Protein AF-A0A529VUJ8-F1 (afdb_monomer)

Nearest PDB structures (foldseek):
  2jku-assembly1_A-2  TM=8.960E-01  e=8.581E-01  Homo sapiens
  2k7v-assembly1_B  TM=7.769E-01  e=1.818E+00  Escherichia coli K-12

Structure (mmCIF, N/CA/C/O backbone):
data_AF-A0A529VUJ8-F1
#
_entry.id   AF-A0A529VUJ8-F1
#
loop_
_atom_site.group_PDB
_atom_site.id
_atom_site.type_symbol
_atom_site.label_atom_id
_atom_site.label_alt_id
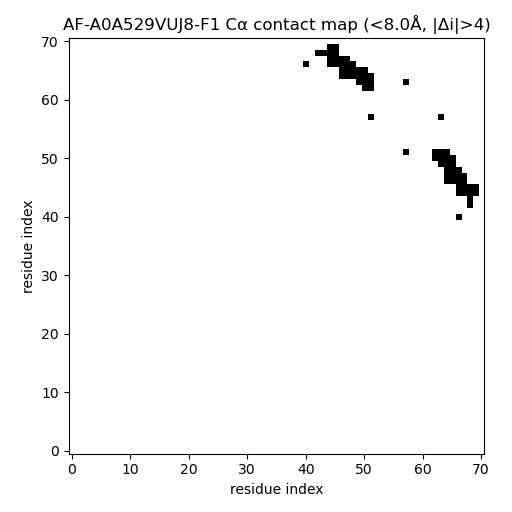_atom_site.label_comp_id
_atom_site.label_asym_id
_atom_site.label_entity_id
_atom_site.label_seq_id
_atom_site.pdbx_PDB_ins_code
_atom_site.Cartn_x
_atom_site.Cartn_y
_atom_site.Cartn_z
_atom_site.occupancy
_atom_site.B_iso_or_equiv
_atom_site.auth_seq_id
_atom_site.auth_comp_id
_atom_site.auth_asym_id
_atom_site.auth_atom_id
_atom_site.pdbx_PDB_model_num
ATOM 1 N N . THR A 1 1 ? -24.824 -1.377 45.166 1.00 66.62 1 THR A N 1
ATOM 2 C CA . THR A 1 1 ? -23.460 -1.165 44.619 1.00 66.62 1 THR A CA 1
ATOM 3 C C . THR A 1 1 ? -23.351 -1.421 43.107 1.00 66.62 1 THR A C 1
ATOM 5 O O . THR A 1 1 ? -22.261 -1.357 42.559 1.00 66.62 1 THR A O 1
ATOM 8 N N . THR A 1 2 ? -24.460 -1.618 42.382 1.00 76.25 2 THR A N 1
ATOM 9 C CA . THR A 1 2 ? -24.475 -2.119 40.990 1.00 76.25 2 THR A CA 1
ATOM 10 C C . THR A 1 2 ? -24.129 -1.084 39.906 1.00 76.25 2 THR A C 1
ATOM 12 O O . THR A 1 2 ? -23.538 -1.440 38.893 1.00 76.25 2 THR A O 1
ATOM 15 N N . ARG A 1 3 ? -24.445 0.205 40.114 1.00 77.31 3 ARG A N 1
ATOM 16 C CA . ARG A 1 3 ? -24.235 1.262 39.101 1.00 77.31 3 ARG A CA 1
ATOM 17 C C . ARG A 1 3 ? -22.750 1.588 38.873 1.00 77.31 3 ARG A C 1
ATOM 19 O O . ARG A 1 3 ? -22.322 1.683 37.734 1.00 77.31 3 ARG A O 1
ATOM 26 N N . ALA A 1 4 ? -21.955 1.648 39.943 1.00 80.12 4 ALA A N 1
ATOM 27 C CA . ALA A 1 4 ? -20.515 1.914 39.853 1.00 80.12 4 ALA A CA 1
ATOM 28 C C . ALA A 1 4 ? -19.750 0.809 39.099 1.00 80.12 4 ALA A C 1
ATOM 30 O O . ALA A 1 4 ? -18.864 1.110 38.303 1.00 80.12 4 ALA A O 1
ATOM 31 N N . ASN A 1 5 ? -20.126 -0.461 39.297 1.00 83.56 5 ASN A N 1
ATOM 32 C CA . ASN A 1 5 ? -19.545 -1.573 38.539 1.00 83.56 5 ASN A CA 1
ATOM 33 C C . ASN A 1 5 ? -19.927 -1.508 37.057 1.00 83.56 5 ASN A C 1
ATOM 35 O O . ASN A 1 5 ? -19.069 -1.705 36.205 1.00 83.56 5 ASN A O 1
ATOM 39 N N . HIS A 1 6 ? -21.183 -1.182 36.746 1.00 84.38 6 HIS A N 1
ATOM 40 C CA . HIS A 1 6 ? -21.641 -1.041 35.365 1.00 84.38 6 HIS A CA 1
ATOM 41 C C . HIS A 1 6 ? -20.876 0.060 34.611 1.00 84.38 6 HIS A C 1
ATOM 43 O O . HIS A 1 6 ? -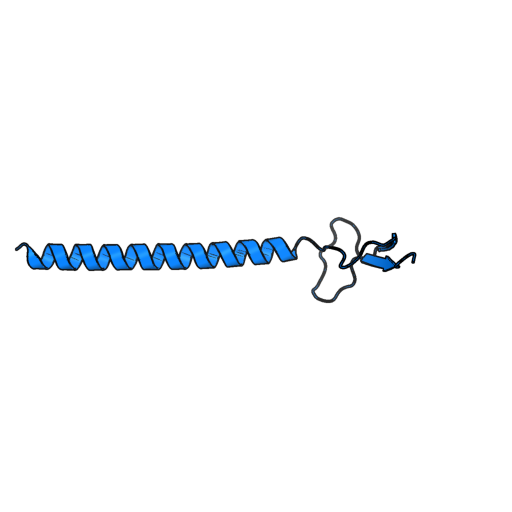20.378 -0.178 33.511 1.00 84.38 6 HIS A O 1
ATOM 49 N N . ASP A 1 7 ? -20.708 1.233 35.226 1.00 85.31 7 ASP A N 1
ATOM 50 C CA . ASP A 1 7 ? -19.971 2.350 34.623 1.00 85.31 7 ASP A CA 1
ATOM 51 C C . ASP A 1 7 ? -18.484 2.014 34.427 1.00 85.31 7 ASP A C 1
ATOM 53 O O . ASP A 1 7 ? -17.898 2.356 33.396 1.00 85.31 7 ASP A O 1
ATOM 57 N N . ALA A 1 8 ? -17.877 1.283 35.370 1.00 85.69 8 ALA A N 1
ATOM 58 C CA . ALA A 1 8 ? -16.504 0.799 35.248 1.00 85.69 8 ALA A CA 1
ATOM 59 C C . ALA A 1 8 ? -16.343 -0.191 34.080 1.00 85.69 8 ALA A C 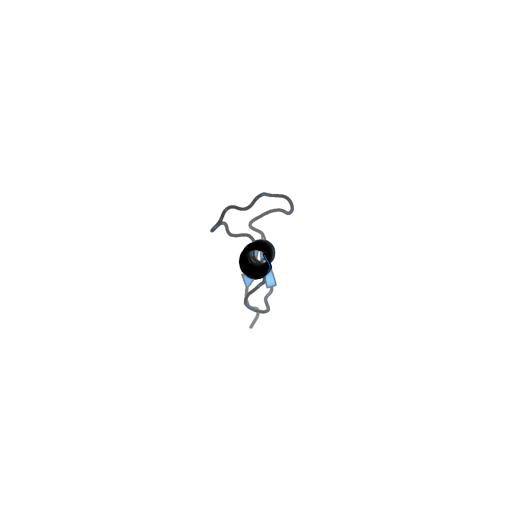1
ATOM 61 O O . ALA A 1 8 ? -15.414 -0.053 33.279 1.00 85.69 8 ALA A O 1
ATOM 62 N N . THR A 1 9 ? -17.268 -1.144 33.923 1.00 88.19 9 THR A N 1
ATOM 63 C CA . THR A 1 9 ? -17.262 -2.097 32.803 1.00 88.19 9 THR A CA 1
ATOM 64 C C . THR A 1 9 ? -17.430 -1.388 31.459 1.00 88.19 9 THR A C 1
ATOM 66 O O . THR A 1 9 ? -16.692 -1.680 30.520 1.00 88.19 9 THR A O 1
ATOM 69 N N . LEU A 1 10 ? -18.329 -0.405 31.368 1.00 90.75 10 LEU A N 1
ATOM 70 C CA . LEU A 1 10 ? -18.536 0.401 30.158 1.00 90.75 10 LEU A CA 1
ATOM 71 C C . LEU A 1 10 ? -17.289 1.199 29.772 1.00 90.75 10 LEU A C 1
ATOM 73 O O . LEU A 1 10 ? -16.932 1.285 28.595 1.00 90.75 10 LEU A O 1
ATOM 77 N N . LYS A 1 11 ? -16.598 1.769 30.761 1.00 90.44 11 LYS A N 1
ATOM 78 C CA . LYS A 1 11 ? -15.352 2.505 30.537 1.00 90.44 11 LYS A CA 1
ATOM 79 C C . LYS A 1 11 ? -14.235 1.581 30.046 1.00 90.44 11 LYS A C 1
ATOM 81 O O . LYS A 1 11 ? -13.483 1.959 29.145 1.00 90.44 11 LYS A O 1
ATOM 86 N N . ASN A 1 12 ? -14.159 0.368 30.593 1.00 91.50 12 ASN A N 1
ATOM 87 C CA . ASN A 1 12 ? -13.207 -0.655 30.166 1.00 91.50 12 ASN A CA 1
ATOM 88 C C . ASN A 1 12 ? -13.496 -1.142 28.745 1.00 91.50 12 ASN A C 1
ATOM 90 O O . ASN A 1 12 ? -12.563 -1.241 27.952 1.00 91.50 12 ASN A O 1
ATOM 94 N N . LEU A 1 13 ? -14.768 -1.366 28.401 1.00 92.56 13 LEU A N 1
ATOM 95 C CA . LEU A 1 13 ? -15.182 -1.742 27.050 1.00 92.56 13 LEU A CA 1
ATOM 96 C C . LEU A 1 13 ? -14.775 -0.672 26.034 1.00 92.56 13 LEU A C 1
ATOM 98 O O . LEU A 1 13 ? -14.034 -0.969 25.104 1.00 92.56 13 LEU A O 1
ATOM 102 N N . ARG A 1 14 ? -15.146 0.592 26.272 1.00 92.56 14 ARG A N 1
ATOM 103 C CA . ARG A 1 14 ? -14.759 1.714 25.398 1.00 92.56 14 ARG A CA 1
ATOM 104 C C . ARG A 1 14 ? -13.243 1.850 25.262 1.00 92.56 14 ARG A C 1
ATOM 106 O O . ARG A 1 14 ? -12.734 2.166 24.191 1.00 92.56 14 ARG A O 1
ATOM 113 N N . SER A 1 15 ? -12.508 1.604 26.345 1.00 92.69 15 SER A N 1
ATOM 114 C CA . SER A 1 15 ? -11.043 1.636 26.328 1.00 92.69 15 SER A CA 1
ATOM 115 C C . SER A 1 15 ? -10.455 0.485 25.508 1.00 92.69 15 SER A C 1
ATOM 117 O O . SER A 1 15 ? -9.477 0.683 24.790 1.00 92.69 15 SER A O 1
ATOM 119 N N . ALA A 1 16 ? -11.040 -0.712 25.592 1.00 92.44 16 ALA A N 1
ATOM 120 C CA . ALA A 1 16 ? -10.647 -1.862 24.784 1.00 92.44 16 ALA A CA 1
ATOM 121 C C . ALA A 1 16 ? -10.970 -1.644 23.297 1.00 92.44 16 ALA A C 1
ATOM 123 O O . ALA A 1 16 ? -10.116 -1.891 22.450 1.00 92.44 16 ALA A O 1
ATOM 124 N N . GLU A 1 17 ? -12.145 -1.097 22.980 1.00 94.69 17 GLU A N 1
ATOM 125 C CA . GLU A 1 17 ? -12.545 -0.721 21.618 1.00 94.69 17 GLU A CA 1
ATOM 126 C C . GLU A 1 17 ? -11.607 0.333 21.023 1.00 94.69 17 GLU A C 1
ATOM 128 O O . GLU A 1 17 ? -11.161 0.201 19.883 1.00 94.69 17 GLU A O 1
ATOM 133 N N . ALA A 1 18 ? -11.242 1.356 21.801 1.00 94.62 18 ALA A N 1
ATOM 134 C CA . ALA A 1 18 ? -10.284 2.369 21.369 1.00 94.62 18 ALA A CA 1
ATOM 135 C C . ALA A 1 18 ? -8.898 1.766 21.083 1.00 94.62 18 ALA A C 1
ATOM 137 O O . ALA A 1 18 ? -8.276 2.101 20.073 1.00 94.62 18 ALA A O 1
ATOM 138 N N . LYS A 1 19 ? -8.428 0.840 21.931 1.00 93.56 19 LYS A N 1
ATOM 139 C CA . LYS A 1 19 ? -7.169 0.111 21.707 1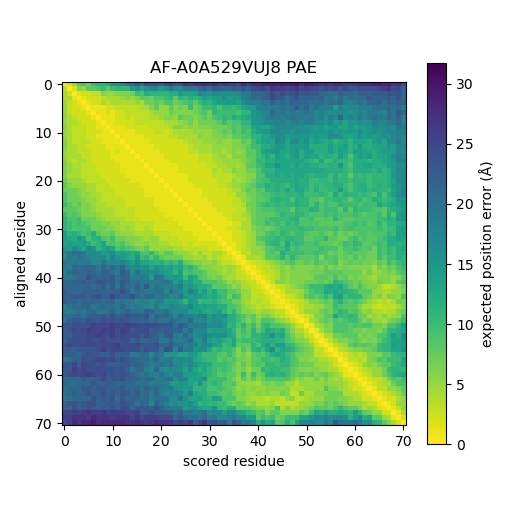.00 93.56 19 LYS A CA 1
ATOM 140 C C . LYS A 1 19 ? -7.229 -0.753 20.450 1.00 93.56 19 LYS A C 1
ATOM 142 O O . LYS A 1 19 ? -6.293 -0.708 19.659 1.00 93.56 19 LYS A O 1
ATOM 147 N N . LEU A 1 20 ? -8.328 -1.477 20.237 1.00 95.12 20 LEU A N 1
ATOM 148 C CA . LEU A 1 20 ? -8.544 -2.277 19.031 1.00 95.12 20 LEU A CA 1
ATOM 149 C C . LEU A 1 20 ? -8.530 -1.397 17.777 1.00 95.12 20 LEU A C 1
ATOM 151 O O . LEU A 1 20 ? -7.840 -1.707 16.810 1.00 95.12 20 LEU A O 1
ATOM 155 N N . LYS A 1 21 ? -9.239 -0.264 17.808 1.00 94.94 21 LYS A N 1
ATOM 156 C CA . LYS A 1 21 ? -9.254 0.698 16.702 1.00 94.94 21 LYS A CA 1
ATOM 157 C C . LYS A 1 21 ? -7.854 1.230 16.399 1.00 94.94 21 LYS A C 1
ATOM 159 O O . LYS A 1 21 ? -7.465 1.269 15.238 1.00 94.94 21 LYS A O 1
ATOM 164 N N . SER A 1 22 ? -7.095 1.601 17.429 1.00 93.56 22 SER A N 1
ATOM 165 C CA . SER A 1 22 ? -5.713 2.065 17.275 1.00 93.56 22 SER A CA 1
ATOM 166 C C . SER A 1 22 ? -4.811 0.985 16.664 1.00 93.56 22 SER A C 1
ATOM 168 O O . SER A 1 22 ? -4.098 1.249 15.699 1.00 93.56 22 SER A O 1
ATOM 170 N N . ALA A 1 23 ? -4.906 -0.256 17.154 1.00 92.88 23 ALA A N 1
ATOM 171 C CA . ALA A 1 23 ? -4.145 -1.385 16.623 1.00 92.88 23 ALA A CA 1
ATOM 172 C C . ALA A 1 23 ? -4.481 -1.676 15.152 1.00 92.88 23 ALA A C 1
ATOM 174 O O . ALA A 1 23 ? -3.578 -1.914 14.355 1.00 92.88 23 ALA A O 1
ATOM 175 N N . ASN A 1 24 ? -5.757 -1.588 14.767 1.00 94.06 24 ASN A N 1
ATOM 176 C CA . ASN A 1 24 ? -6.178 -1.758 13.375 1.00 94.06 24 ASN A CA 1
ATOM 177 C C . ASN A 1 24 ? -5.630 -0.656 12.458 1.00 94.06 24 ASN A C 1
ATOM 179 O O . ASN A 1 24 ? -5.234 -0.948 11.333 1.00 94.06 24 ASN A O 1
ATOM 183 N N . ILE A 1 25 ? -5.573 0.594 12.930 1.00 93.75 25 ILE A N 1
ATOM 184 C CA . ILE A 1 25 ? -4.960 1.698 12.174 1.00 93.75 25 ILE A CA 1
ATOM 185 C C . ILE A 1 25 ? -3.460 1.447 12.001 1.00 93.75 25 ILE A C 1
ATOM 187 O O . ILE A 1 25 ? -2.957 1.528 10.884 1.00 93.75 25 ILE A O 1
ATOM 191 N N . ALA A 1 26 ? -2.753 1.086 13.075 1.00 91.50 26 ALA A N 1
ATOM 192 C CA . ALA A 1 26 ? -1.330 0.762 13.003 1.00 91.50 26 ALA A CA 1
ATOM 193 C C . ALA A 1 26 ? -1.057 -0.417 12.052 1.00 91.50 26 ALA A C 1
ATOM 195 O O . ALA A 1 26 ? -0.092 -0.389 11.291 1.00 91.50 26 ALA A O 1
ATOM 196 N N . PHE A 1 27 ? -1.934 -1.424 12.048 1.00 92.12 27 PHE A N 1
ATOM 197 C CA . PHE A 1 27 ? -1.862 -2.548 11.120 1.00 92.12 27 PHE A CA 1
ATOM 198 C C . PHE A 1 27 ? -2.065 -2.115 9.663 1.00 92.12 27 PHE A C 1
ATOM 200 O O . PHE A 1 27 ? -1.290 -2.518 8.799 1.00 92.12 27 PHE A O 1
ATOM 207 N N . ALA A 1 28 ? -3.063 -1.270 9.388 1.00 90.31 28 ALA A N 1
ATOM 208 C CA . ALA A 1 28 ? -3.285 -0.723 8.052 1.00 90.31 28 ALA A CA 1
ATOM 209 C C . ALA A 1 28 ? -2.064 0.073 7.565 1.00 90.31 28 ALA A C 1
ATOM 211 O O . ALA A 1 28 ? -1.561 -0.194 6.480 1.00 90.31 28 ALA A O 1
ATOM 212 N N . MET A 1 29 ? -1.505 0.945 8.410 1.00 87.12 29 MET A N 1
ATOM 213 C CA . MET A 1 29 ? -0.295 1.707 8.080 1.00 87.12 29 MET A CA 1
ATOM 214 C C . MET A 1 29 ? 0.910 0.804 7.789 1.00 87.12 29 MET A C 1
ATOM 216 O O . MET A 1 29 ? 1.643 1.041 6.833 1.00 87.12 29 MET A O 1
ATOM 220 N N . ALA A 1 30 ? 1.125 -0.243 8.592 1.00 83.69 30 ALA A N 1
ATOM 221 C CA . ALA A 1 30 ? 2.208 -1.196 8.358 1.00 83.69 30 ALA A CA 1
ATOM 222 C C . ALA A 1 30 ? 2.019 -1.967 7.042 1.00 83.69 30 ALA A C 1
ATOM 224 O O . ALA A 1 30 ? 2.988 -2.226 6.329 1.00 83.69 30 ALA A O 1
ATOM 225 N N . LYS A 1 31 ? 0.771 -2.305 6.699 1.00 86.88 31 LYS A N 1
ATOM 226 C CA . LYS A 1 31 ? 0.433 -2.954 5.431 1.00 86.88 31 LYS A CA 1
ATOM 227 C C . LYS A 1 31 ? 0.673 -2.029 4.237 1.00 86.88 31 LYS A C 1
ATOM 229 O O . LYS A 1 31 ? 1.237 -2.480 3.244 1.00 86.88 31 LYS A O 1
ATOM 234 N N . ASP A 1 32 ? 0.308 -0.755 4.348 1.00 83.12 32 ASP A N 1
ATOM 235 C CA . ASP A 1 32 ? 0.580 0.246 3.313 1.00 83.12 32 ASP A CA 1
ATOM 236 C C . ASP A 1 32 ? 2.092 0.415 3.120 1.00 83.12 32 ASP A C 1
ATOM 238 O O . ASP A 1 32 ? 2.590 0.342 1.999 1.00 83.12 32 ASP A O 1
ATOM 242 N N . GLN A 1 33 ? 2.847 0.530 4.218 1.00 77.06 33 GLN A N 1
ATOM 243 C CA . GLN A 1 33 ? 4.306 0.619 4.178 1.00 77.06 33 GLN A CA 1
ATOM 244 C C . GLN A 1 33 ? 4.946 -0.598 3.503 1.00 77.06 33 GLN A C 1
ATOM 246 O O . GLN A 1 33 ? 5.902 -0.437 2.745 1.00 77.06 33 GLN A O 1
ATOM 251 N N . LEU A 1 34 ? 4.415 -1.799 3.752 1.00 79.25 34 LEU A N 1
ATOM 252 C CA . LEU A 1 34 ? 4.850 -3.016 3.073 1.00 79.25 34 LEU A CA 1
ATOM 253 C C . LEU A 1 34 ? 4.503 -2.973 1.581 1.00 79.25 34 LEU A C 1
ATOM 255 O O . LEU A 1 34 ? 5.345 -3.319 0.761 1.00 79.25 34 LEU A O 1
ATOM 259 N N . SER A 1 35 ? 3.315 -2.499 1.206 1.00 74.62 35 SER A N 1
ATOM 260 C CA . SER A 1 35 ? 2.934 -2.369 -0.205 1.00 74.62 35 SER A CA 1
ATOM 261 C C . SER A 1 35 ? 3.884 -1.459 -0.989 1.00 74.62 35 SER A C 1
ATOM 263 O O . SER A 1 35 ? 4.146 -1.733 -2.154 1.00 74.62 35 SER A O 1
ATOM 265 N N . TYR A 1 36 ? 4.440 -0.415 -0.363 1.00 70.19 36 TYR A N 1
ATOM 266 C CA . TYR A 1 36 ? 5.436 0.461 -0.994 1.00 70.19 36 TYR A CA 1
ATOM 267 C C . TYR A 1 36 ? 6.818 -0.190 -1.173 1.00 70.19 36 TYR A C 1
ATOM 269 O O . TYR A 1 36 ? 7.670 0.377 -1.855 1.00 70.19 36 TYR A O 1
ATOM 277 N N . THR A 1 37 ? 7.059 -1.367 -0.584 1.00 75.12 37 THR A N 1
ATOM 278 C CA . THR A 1 37 ? 8.285 -2.149 -0.836 1.00 75.12 37 THR A CA 1
ATOM 279 C C . THR A 1 37 ? 8.217 -2.941 -2.142 1.00 75.12 37 THR A C 1
ATOM 281 O O . THR A 1 37 ? 9.252 -3.338 -2.673 1.00 75.12 37 THR A O 1
ATOM 284 N N . GLU A 1 38 ? 7.015 -3.127 -2.694 1.00 74.75 38 GLU A N 1
ATOM 285 C CA . GLU A 1 38 ? 6.808 -3.736 -4.003 1.00 74.75 38 GLU A CA 1
ATOM 286 C C . GLU A 1 38 ? 6.663 -2.647 -5.068 1.00 74.75 38 GLU A C 1
ATOM 288 O O . GLU A 1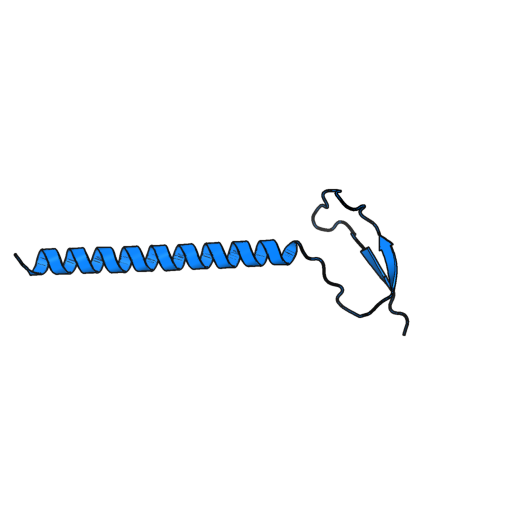 38 ? 5.615 -2.019 -5.217 1.00 74.75 38 GLU A O 1
ATOM 293 N N . LEU A 1 39 ? 7.718 -2.435 -5.852 1.00 74.50 39 LEU A N 1
ATOM 294 C CA . LEU A 1 39 ? 7.663 -1.545 -7.007 1.00 74.50 39 LEU A CA 1
ATOM 295 C C . LEU A 1 39 ? 6.987 -2.272 -8.173 1.00 74.50 39 LEU A C 1
ATOM 297 O O . LEU A 1 39 ? 7.525 -3.241 -8.710 1.00 74.50 39 LEU A O 1
ATOM 301 N N . ARG A 1 40 ? 5.796 -1.806 -8.559 1.00 78.31 40 ARG A N 1
ATOM 302 C CA . ARG A 1 40 ? 5.038 -2.316 -9.709 1.00 78.31 40 ARG A CA 1
ATOM 303 C C . ARG A 1 40 ? 5.184 -1.364 -10.888 1.00 78.31 40 ARG A C 1
ATOM 305 O O . ARG A 1 40 ? 5.167 -0.150 -10.710 1.00 78.31 40 ARG A O 1
ATOM 312 N N . ALA A 1 41 ? 5.325 -1.925 -12.082 1.00 81.06 41 ALA A N 1
ATOM 313 C CA . ALA A 1 41 ? 5.287 -1.154 -13.315 1.00 81.06 41 ALA A CA 1
ATOM 314 C C . ALA A 1 41 ? 3.880 -0.582 -13.546 1.00 81.06 41 ALA A C 1
ATOM 316 O O . ALA A 1 41 ? 2.891 -1.277 -13.322 1.00 81.06 41 ALA A O 1
ATOM 317 N N . GLU A 1 42 ? 3.799 0.670 -13.999 1.00 79.00 42 GLU A N 1
ATOM 318 C CA . GLU A 1 42 ? 2.523 1.334 -14.315 1.00 79.00 42 GLU A CA 1
ATOM 319 C C . GLU A 1 42 ? 1.900 0.827 -15.628 1.00 79.00 42 GLU A C 1
ATOM 321 O O . GLU A 1 42 ? 0.698 0.973 -15.833 1.00 79.00 42 GLU A O 1
ATOM 326 N N . PHE A 1 43 ? 2.709 0.222 -16.503 1.00 78.44 43 PHE A N 1
ATOM 327 C CA . PHE A 1 43 ? 2.306 -0.308 -17.804 1.00 78.44 43 PHE A CA 1
ATOM 328 C C . PHE A 1 43 ? 3.144 -1.535 -18.189 1.00 78.44 43 PHE A C 1
ATOM 330 O O . PHE A 1 43 ? 4.244 -1.748 -17.665 1.00 78.44 43 PHE A O 1
ATOM 337 N N . ASP A 1 44 ? 2.621 -2.331 -19.120 1.00 77.69 44 ASP A N 1
ATOM 338 C CA . ASP A 1 44 ? 3.335 -3.465 -19.701 1.00 77.69 44 ASP A CA 1
ATOM 339 C C . ASP A 1 44 ? 4.483 -2.956 -20.582 1.00 77.69 44 ASP A C 1
ATOM 341 O O . ASP A 1 44 ? 4.273 -2.180 -21.508 1.00 77.69 44 ASP A O 1
ATOM 345 N N . GLY A 1 45 ? 5.716 -3.385 -20.314 1.00 79.31 45 GLY A N 1
ATOM 346 C CA . GLY A 1 45 ? 6.879 -2.897 -21.049 1.00 79.31 45 GLY A CA 1
ATOM 347 C C . GLY A 1 45 ? 8.112 -3.773 -20.890 1.00 79.31 45 GLY A C 1
ATOM 348 O O . GLY A 1 45 ? 8.130 -4.741 -20.130 1.00 79.31 45 GLY A O 1
ATOM 349 N N . ILE A 1 46 ? 9.173 -3.423 -21.614 1.00 80.00 46 ILE A N 1
ATOM 350 C CA . ILE A 1 46 ? 10.459 -4.122 -21.562 1.00 80.00 46 ILE A CA 1
ATOM 351 C C . ILE A 1 46 ? 11.405 -3.352 -20.639 1.00 80.00 46 ILE A C 1
ATOM 353 O O . ILE A 1 46 ? 11.588 -2.140 -20.776 1.00 80.00 46 ILE A O 1
ATOM 357 N N . VAL A 1 47 ? 12.041 -4.054 -19.698 1.00 79.94 47 VAL A N 1
ATOM 358 C CA . VAL A 1 47 ? 13.077 -3.470 -18.834 1.00 79.94 47 VAL A CA 1
ATOM 359 C C . VAL A 1 47 ? 14.316 -3.155 -19.673 1.00 79.94 47 VAL A C 1
ATOM 361 O O . VAL A 1 47 ? 14.957 -4.053 -20.210 1.00 79.94 47 VAL A O 1
ATOM 364 N N . THR A 1 48 ? 14.665 -1.873 -19.778 1.00 78.56 48 THR A N 1
ATOM 365 C CA . THR A 1 48 ? 15.810 -1.391 -20.578 1.00 78.56 48 THR A CA 1
ATOM 366 C C . THR A 1 48 ? 17.024 -1.015 -19.737 1.00 78.56 48 THR A C 1
ATOM 368 O O . THR A 1 48 ? 18.120 -0.857 -20.272 1.00 78.56 48 THR A O 1
ATOM 371 N N . ALA A 1 49 ? 16.845 -0.819 -18.431 1.00 73.38 49 ALA A N 1
ATOM 372 C CA . ALA A 1 49 ? 17.930 -0.653 -17.473 1.00 73.38 49 ALA A CA 1
ATOM 373 C C . ALA A 1 49 ? 17.443 -0.972 -16.057 1.00 73.38 49 ALA A C 1
ATOM 375 O O . ALA A 1 49 ? 16.317 -0.636 -15.691 1.00 73.38 49 ALA A O 1
ATOM 376 N N . THR A 1 50 ? 18.318 -1.558 -15.249 1.00 73.94 50 THR A N 1
ATOM 377 C CA . THR A 1 50 ? 18.155 -1.707 -13.800 1.00 73.94 50 THR A CA 1
ATOM 378 C C . THR A 1 50 ? 19.146 -0.766 -13.123 1.00 73.94 50 THR A C 1
ATOM 380 O O . THR A 1 50 ? 20.353 -0.911 -13.296 1.00 73.94 50 THR A O 1
ATOM 383 N N . GLY A 1 51 ? 18.641 0.246 -12.420 1.00 68.44 51 GLY A N 1
ATOM 384 C CA . GLY A 1 51 ? 19.440 1.256 -11.719 1.00 68.44 51 GLY A CA 1
ATOM 385 C C . GLY A 1 51 ? 19.850 0.856 -10.299 1.00 68.44 51 GLY A C 1
ATOM 386 O O . GLY A 1 51 ? 20.720 1.499 -9.718 1.00 68.44 51 GLY A O 1
ATOM 387 N N . ALA A 1 52 ? 19.250 -0.199 -9.746 1.00 71.12 52 ALA A N 1
ATOM 388 C CA . ALA A 1 52 ? 19.650 -0.798 -8.479 1.00 71.12 52 ALA A CA 1
ATOM 389 C C . ALA A 1 52 ? 19.885 -2.300 -8.660 1.00 71.12 52 ALA A C 1
ATOM 391 O O . ALA A 1 52 ? 19.103 -2.977 -9.332 1.00 71.12 52 ALA A O 1
ATOM 392 N N . GLU A 1 53 ? 20.948 -2.819 -8.050 1.00 69.62 53 GLU A N 1
ATOM 393 C CA . GLU A 1 53 ? 21.193 -4.260 -7.993 1.00 69.62 53 GLU A CA 1
ATOM 394 C C . GLU A 1 53 ? 20.395 -4.911 -6.854 1.00 69.62 53 GLU A C 1
ATOM 396 O O . GLU A 1 53 ? 20.088 -4.285 -5.833 1.00 69.62 53 GLU A O 1
ATOM 401 N N . ALA A 1 54 ? 20.051 -6.190 -7.019 1.00 70.25 54 ALA A N 1
ATOM 402 C CA . ALA A 1 54 ? 19.328 -6.944 -6.002 1.00 70.25 54 ALA A CA 1
ATOM 403 C C . ALA A 1 54 ? 20.123 -6.980 -4.683 1.00 70.25 54 ALA A C 1
ATOM 405 O O . ALA A 1 54 ? 21.277 -7.397 -4.652 1.00 70.25 54 ALA A O 1
ATOM 406 N N . GLY A 1 55 ? 19.493 -6.554 -3.584 1.00 72.50 55 GLY A N 1
ATOM 407 C CA . GLY A 1 55 ? 20.121 -6.479 -2.258 1.00 72.50 55 GLY A CA 1
ATOM 408 C C . GLY A 1 55 ? 20.700 -5.107 -1.896 1.00 72.50 55 GLY A C 1
ATOM 409 O O . GLY A 1 55 ? 21.086 -4.901 -0.746 1.00 72.50 55 GLY A O 1
ATOM 410 N N . GLN A 1 56 ? 20.716 -4.147 -2.823 1.00 72.19 56 GLN A N 1
ATOM 411 C CA . GLN A 1 56 ? 21.077 -2.766 -2.523 1.00 72.19 56 GLN A CA 1
ATOM 412 C C . GLN A 1 56 ? 19.899 -2.022 -1.868 1.00 72.19 56 GLN A C 1
ATOM 414 O O . GLN A 1 56 ? 18.768 -2.081 -2.348 1.00 72.19 56 GLN A O 1
ATOM 419 N N . SER A 1 57 ? 20.163 -1.280 -0.786 1.00 75.69 57 SER A N 1
ATOM 420 C CA . SER A 1 57 ? 19.176 -0.353 -0.215 1.00 75.69 57 SER A CA 1
ATOM 421 C C . SER A 1 57 ? 18.983 0.837 -1.157 1.00 75.69 57 SER A C 1
ATOM 423 O O . SER A 1 57 ? 19.958 1.488 -1.543 1.00 75.69 57 SER A O 1
ATOM 425 N N . VAL A 1 58 ? 17.737 1.115 -1.541 1.00 73.12 58 VAL A N 1
ATOM 426 C CA . VAL A 1 58 ? 17.379 2.219 -2.441 1.00 73.12 58 VAL A CA 1
ATOM 427 C C . VAL A 1 58 ? 16.786 3.379 -1.647 1.00 73.12 58 VAL A C 1
ATOM 429 O O . VAL A 1 58 ? 15.959 3.179 -0.758 1.00 73.12 58 VAL A O 1
ATOM 432 N N . ASN A 1 59 ? 17.213 4.604 -1.957 1.00 76.44 59 ASN A N 1
ATOM 433 C CA . ASN A 1 59 ? 16.643 5.809 -1.355 1.00 76.44 59 ASN A CA 1
ATOM 434 C C . ASN A 1 59 ? 15.371 6.246 -2.091 1.00 76.44 59 ASN A C 1
ATOM 436 O O . ASN A 1 59 ? 15.196 5.975 -3.281 1.00 76.44 59 ASN A O 1
ATOM 440 N N . VAL A 1 60 ? 14.504 6.989 -1.398 1.00 70.88 60 VAL A N 1
ATOM 441 C CA . VAL A 1 60 ? 13.324 7.612 -2.015 1.00 70.88 60 VAL A CA 1
ATOM 442 C C . VAL A 1 60 ? 13.765 8.516 -3.172 1.00 70.88 60 VAL A C 1
ATOM 444 O O . VAL A 1 60 ? 14.655 9.349 -3.010 1.00 70.88 60 VAL A O 1
ATOM 447 N N . GLY A 1 61 ? 13.142 8.343 -4.340 1.00 73.38 61 GLY A N 1
ATOM 448 C CA . GLY A 1 61 ? 13.456 9.100 -5.559 1.00 73.38 61 GLY A CA 1
ATOM 449 C C . GLY A 1 61 ? 14.627 8.549 -6.381 1.00 73.38 61 GLY A C 1
ATOM 450 O O . GLY A 1 61 ? 14.908 9.078 -7.455 1.00 73.38 61 GLY A O 1
ATOM 451 N N . GLN A 1 62 ? 15.298 7.486 -5.928 1.00 74.31 62 GLN A N 1
ATOM 452 C CA . GLN A 1 62 ? 16.310 6.800 -6.727 1.00 74.31 62 GLN A CA 1
ATOM 453 C C . GLN A 1 62 ? 15.639 5.913 -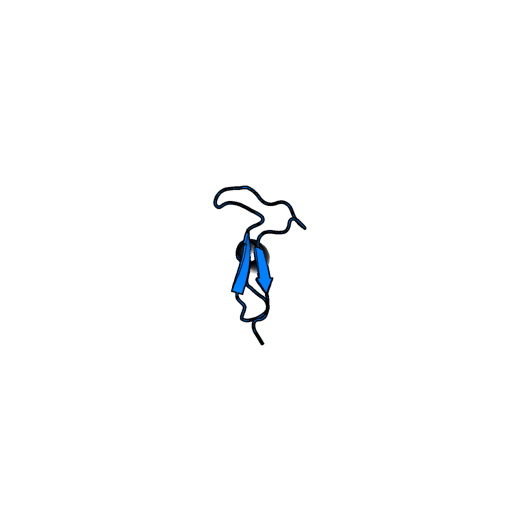7.787 1.00 74.31 62 GLN A C 1
ATOM 455 O O . GLN A 1 62 ? 14.721 5.151 -7.488 1.00 74.31 62 GLN A O 1
ATOM 460 N N . MET A 1 63 ? 16.114 5.985 -9.032 1.00 76.19 63 MET A N 1
ATOM 461 C CA . MET A 1 63 ? 15.632 5.118 -10.109 1.00 76.19 63 MET A CA 1
ATOM 462 C C . MET A 1 63 ? 16.080 3.668 -9.866 1.00 76.19 63 MET A C 1
ATOM 464 O O . MET A 1 63 ? 17.272 3.401 -9.724 1.00 76.19 63 MET A O 1
ATOM 468 N N . VAL A 1 64 ? 15.116 2.743 -9.812 1.00 77.31 64 VAL A N 1
ATOM 469 C CA . VAL A 1 64 ? 15.359 1.304 -9.593 1.00 77.31 64 VAL A CA 1
ATOM 470 C C . VAL A 1 64 ? 15.314 0.533 -10.913 1.00 77.31 64 VAL A C 1
ATOM 472 O O . VAL A 1 64 ? 16.205 -0.267 -11.188 1.00 77.31 64 VAL A O 1
ATOM 475 N 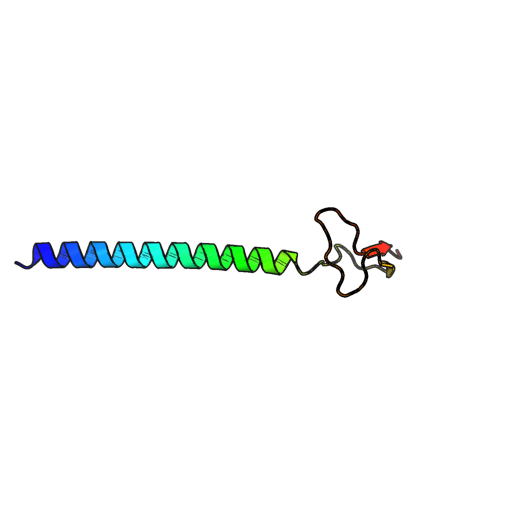N . VAL A 1 65 ? 14.320 0.801 -11.763 1.00 77.38 65 VAL A N 1
ATOM 476 C CA . VAL A 1 65 ? 14.146 0.159 -13.075 1.00 77.38 65 VAL A CA 1
ATOM 477 C C . VAL A 1 65 ? 13.651 1.195 -14.083 1.00 77.38 65 VAL A C 1
ATOM 479 O O . VAL A 1 65 ? 12.840 2.054 -13.744 1.00 77.38 65 VAL A O 1
ATOM 482 N N . ARG A 1 66 ? 14.114 1.102 -15.332 1.00 78.00 66 ARG A N 1
ATOM 483 C CA . ARG A 1 66 ? 13.573 1.841 -16.475 1.00 78.00 66 ARG A CA 1
ATOM 484 C C . ARG A 1 66 ? 12.838 0.880 -17.400 1.00 78.00 66 ARG A C 1
ATOM 486 O O . ARG A 1 66 ? 13.454 -0.036 -17.951 1.00 78.00 66 ARG A O 1
ATOM 493 N N . LEU A 1 67 ? 11.547 1.121 -17.595 1.00 80.31 67 LEU A N 1
ATOM 494 C CA . LEU A 1 67 ? 10.726 0.408 -18.569 1.00 80.31 67 LEU A CA 1
ATOM 495 C C . LEU A 1 67 ? 10.585 1.244 -19.841 1.00 80.31 67 LEU A C 1
ATOM 497 O O . LEU A 1 67 ? 10.461 2.465 -19.771 1.00 80.31 67 LEU A O 1
ATOM 501 N N . ALA A 1 68 ? 10.629 0.579 -20.990 1.00 78.94 68 ALA A N 1
ATOM 502 C CA . ALA A 1 68 ? 10.232 1.148 -22.270 1.00 78.94 68 ALA A CA 1
ATOM 503 C C . ALA A 1 68 ? 8.958 0.453 -22.749 1.00 78.94 68 ALA A C 1
ATOM 505 O O . ALA A 1 68 ? 8.851 -0.771 -22.651 1.00 78.94 68 ALA A O 1
ATOM 506 N N . ASP A 1 69 ? 8.019 1.243 -23.256 1.00 75.81 69 ASP A N 1
ATOM 507 C CA . ASP A 1 69 ? 6.829 0.742 -23.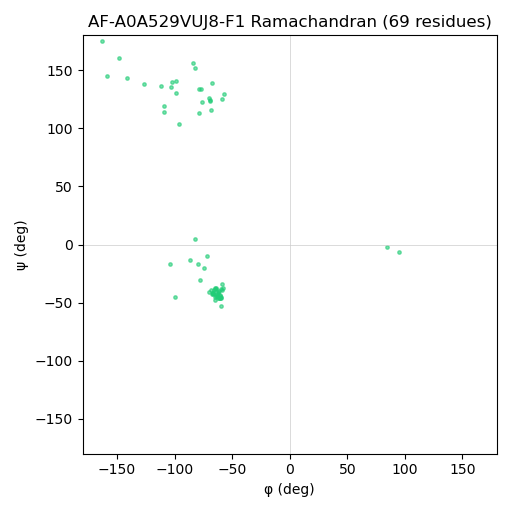932 1.00 75.81 69 ASP A CA 1
ATOM 508 C C . ASP A 1 69 ? 7.220 0.276 -25.348 1.00 75.81 69 ASP A C 1
ATOM 510 O O . ASP A 1 69 ? 7.834 1.055 -26.086 1.00 75.81 69 ASP A O 1
ATOM 514 N N . PRO A 1 70 ? 6.974 -0.993 -25.718 1.00 66.44 70 PRO A N 1
ATOM 515 C CA . PRO A 1 70 ? 7.263 -1.496 -27.054 1.00 66.44 70 PRO A CA 1
ATOM 516 C C . PRO A 1 70 ? 6.186 -1.179 -28.114 1.00 66.44 70 PRO A C 1
ATOM 518 O O . PRO A 1 70 ? 6.335 -1.681 -29.229 1.00 66.44 70 PRO A O 1
ATOM 521 N N . SER A 1 7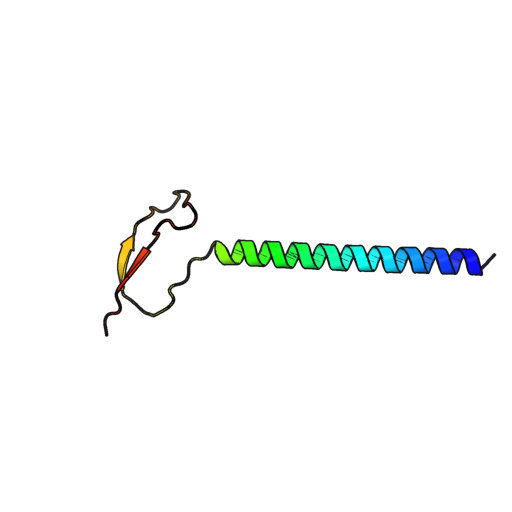1 ? 5.123 -0.413 -27.813 1.00 59.50 71 SER A N 1
ATOM 522 C CA . SER A 1 71 ? 4.051 -0.087 -28.779 1.00 59.50 71 SER A CA 1
ATOM 523 C C . SER A 1 71 ? 4.372 1.060 -29.739 1.00 59.50 71 SER A C 1
ATOM 525 O O . SER A 1 71 ? 4.764 2.142 -29.244 1.00 59.50 71 SER A O 1
#

Secondary structure (DSSP, 8-state):
-HHHHHHHHHHHHHHHHHHHHHHHHHHHHHHHHHHTTS---SS--EEEEESS-TTPPPPTT---EEEE---

Foldseek 3Di:
DPPVVVVVVVVVVVVVVVVVVVVVVVVVVVVVVVVVVDDDDPDDFDWPDAQDDPPDDDDPPRGGTDGDHPD

pLDDT: mean 81.06, std 8.65, range [59.5, 95.12]

Sequence (71 aa):
TTRANHDATLKNLRSAEAKLKSANIAFAMAKDQLSYTELRAEFDGIVTATGAEAGQSVNVGQMVVRLADPS

Radius of gyration: 24.06 Å; Cα contacts (8 Å, |Δi|>4): 34; chains: 1; bounding box: 46×16×73 Å

Solvent-accessible surface area (backbone atoms only — not comparable to full-atom values): 4497 Å² total; per-residue (Å²): 125,66,68,66,55,50,53,51,52,53,52,50,48,55,52,51,52,51,50,51,53,50,51,51,51,55,50,50,54,52,50,53,58,51,54,70,72,58,87,74,76,96,64,84,57,47,80,76,46,69,65,52,62,94,90,61,89,78,60,92,92,59,66,46,66,41,71,41,70,85,125

Mean predicted aligned error: 10.78 Å